Protein AF-A0A485B9C6-F1 (afdb_monomer)

Organism: Kluyvera cryocrescens (NCBI:txid580)

Secondary structure (DSSP, 8-state):
-PPBPTTS-BPPHHHHHT-HHHHHHHHHHHHHHHHHHT-SS--HHHHHHHHHHHHHH-B-TTS-BS--

Structure (mmCIF, N/CA/C/O backbone):
data_AF-A0A485B9C6-F1
#
_entry.id   AF-A0A485B9C6-F1
#
loop_
_atom_site.group_PDB
_atom_site.id
_atom_site.type_symbol
_atom_site.label_atom_id
_atom_site.label_alt_id
_atom_site.label_comp_id
_atom_site.label_asym_id
_atom_site.label_entity_id
_atom_site.label_seq_id
_atom_site.pdbx_PDB_ins_code
_atom_site.Cartn_x
_atom_site.Cartn_y
_atom_site.Cartn_z
_atom_site.occupancy
_atom_site.B_iso_or_equiv
_atom_site.auth_seq_id
_atom_site.auth_comp_id
_atom_site.auth_asym_id
_atom_site.auth_atom_id
_atom_site.pdbx_PDB_model_num
ATOM 1 N N . MET A 1 1 ? 8.839 9.218 -6.007 1.00 49.69 1 MET A N 1
ATOM 2 C CA . MET A 1 1 ? 9.755 8.065 -5.901 1.00 49.69 1 MET A CA 1
ATOM 3 C C . MET A 1 1 ? 10.145 7.733 -7.333 1.00 49.69 1 MET A C 1
ATOM 5 O O . MET A 1 1 ? 9.228 7.622 -8.132 1.00 49.69 1 MET A O 1
ATOM 9 N N . LEU A 1 2 ? 11.430 7.729 -7.698 1.00 53.75 2 LEU A N 1
ATOM 10 C CA . LEU A 1 2 ? 11.852 7.396 -9.067 1.00 53.75 2 LEU A CA 1
ATOM 11 C C . LEU A 1 2 ? 12.113 5.892 -9.130 1.00 53.75 2 LEU A C 1
ATOM 13 O O . LEU A 1 2 ? 12.936 5.390 -8.363 1.00 53.75 2 LEU A O 1
ATOM 17 N N . GLU A 1 3 ? 11.398 5.179 -10.000 1.00 62.84 3 GLU A N 1
ATOM 18 C CA . GLU A 1 3 ? 11.712 3.781 -10.280 1.00 62.84 3 GLU A CA 1
ATOM 19 C C . GLU A 1 3 ? 12.940 3.678 -11.188 1.00 62.84 3 GLU A C 1
ATOM 21 O O . GLU A 1 3 ? 13.158 4.485 -12.099 1.00 62.84 3 GLU A O 1
ATOM 26 N N . MET A 1 4 ? 13.759 2.663 -10.926 1.00 60.94 4 MET A N 1
ATOM 27 C CA . MET A 1 4 ? 14.939 2.354 -11.720 1.00 60.94 4 MET A CA 1
ATOM 28 C C . MET A 1 4 ? 14.590 1.266 -12.728 1.00 60.94 4 MET A C 1
ATOM 30 O O . MET A 1 4 ? 14.043 0.224 -12.377 1.00 60.94 4 MET A O 1
ATOM 34 N N . THR A 1 5 ? 14.971 1.473 -13.984 1.00 64.62 5 THR A N 1
ATOM 35 C CA . THR A 1 5 ? 1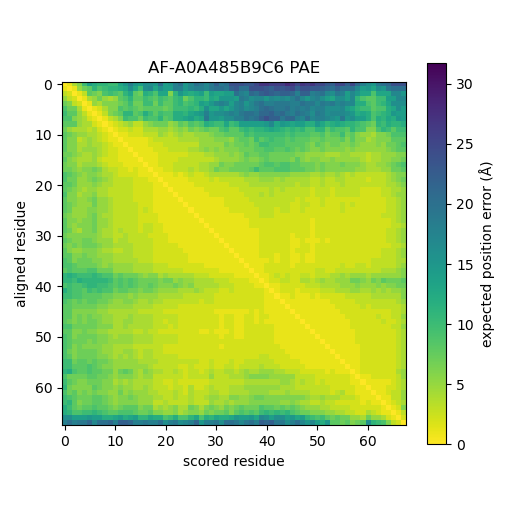4.911 0.412 -14.995 1.00 64.62 5 THR A CA 1
ATOM 36 C C . THR A 1 5 ? 15.839 -0.746 -14.617 1.00 64.62 5 THR A C 1
ATOM 38 O O . THR A 1 5 ? 16.863 -0.549 -13.957 1.00 64.62 5 THR A O 1
ATOM 41 N N . GLN A 1 6 ? 15.577 -1.949 -15.142 1.00 64.75 6 GLN A N 1
ATOM 42 C CA . GLN A 1 6 ? 16.523 -3.076 -15.044 1.00 64.75 6 GLN A CA 1
ATOM 43 C C . GLN A 1 6 ? 17.923 -2.742 -15.606 1.00 64.75 6 GLN A C 1
ATOM 45 O O . GLN A 1 6 ? 18.901 -3.398 -15.261 1.00 64.75 6 GLN A O 1
ATOM 50 N N . ALA A 1 7 ? 18.036 -1.700 -16.440 1.00 73.06 7 ALA A N 1
ATOM 51 C CA . ALA A 1 7 ? 19.291 -1.191 -16.990 1.00 73.06 7 ALA A CA 1
ATOM 52 C C . ALA A 1 7 ? 20.057 -0.238 -16.045 1.00 73.06 7 ALA A C 1
ATOM 54 O O . ALA A 1 7 ? 21.091 0.300 -16.436 1.00 73.06 7 ALA A O 1
ATOM 55 N N . GLY A 1 8 ? 19.571 -0.005 -14.820 1.00 76.50 8 GLY A N 1
ATOM 56 C CA . GLY A 1 8 ? 20.259 0.809 -13.814 1.00 76.50 8 GLY A CA 1
ATOM 57 C C . GLY A 1 8 ? 20.195 2.320 -14.057 1.00 76.50 8 GLY A C 1
ATOM 58 O O . GLY A 1 8 ? 20.984 3.058 -13.471 1.00 76.50 8 GLY A O 1
ATOM 59 N N . ARG A 1 9 ? 19.268 2.787 -14.905 1.00 84.56 9 ARG A N 1
ATOM 60 C CA . ARG A 1 9 ? 18.950 4.216 -15.070 1.00 84.56 9 ARG A CA 1
ATOM 61 C C . ARG A 1 9 ? 17.583 4.553 -14.489 1.00 84.56 9 ARG A C 1
ATOM 63 O O . ARG A 1 9 ? 16.678 3.715 -14.547 1.00 84.56 9 ARG A O 1
ATOM 70 N N . GLU A 1 10 ? 17.437 5.788 -14.027 1.00 82.31 10 GLU A N 1
ATOM 71 C CA . GLU A 1 10 ? 16.143 6.355 -13.643 1.00 82.31 10 GLU A CA 1
ATOM 72 C C . GLU A 1 10 ? 15.199 6.407 -14.853 1.00 82.31 10 GLU A C 1
ATOM 74 O O . GLU A 1 10 ? 15.618 6.646 -15.998 1.00 82.31 10 GLU A O 1
ATOM 79 N N . MET A 1 11 ? 13.921 6.139 -14.593 1.00 83.69 11 MET A N 1
ATOM 80 C CA . MET A 1 11 ? 12.841 6.368 -15.548 1.00 83.69 11 MET A CA 1
ATOM 81 C C . MET A 1 11 ? 12.426 7.838 -15.524 1.00 83.69 11 MET A C 1
ATOM 83 O O . MET A 1 11 ? 12.397 8.476 -14.473 1.00 83.69 11 MET A O 1
ATOM 87 N N . THR A 1 12 ? 12.094 8.374 -16.693 1.00 88.25 12 THR A N 1
ATOM 88 C CA . THR A 1 12 ? 11.477 9.701 -16.810 1.00 88.25 12 THR A CA 1
ATOM 89 C C . THR A 1 12 ? 10.014 9.665 -16.358 1.00 88.25 12 THR A C 1
ATOM 91 O O . THR A 1 12 ? 9.381 8.611 -16.370 1.00 88.25 12 THR A O 1
ATOM 94 N N . ASP A 1 13 ? 9.437 10.822 -16.024 1.00 84.88 13 ASP A N 1
ATOM 95 C CA . ASP A 1 13 ? 8.020 10.923 -15.636 1.00 84.88 13 ASP A CA 1
ATOM 96 C C . ASP A 1 13 ? 7.062 10.373 -16.707 1.00 84.88 13 ASP A C 1
ATOM 98 O O . ASP A 1 13 ? 6.014 9.815 -16.385 1.00 84.88 13 ASP A O 1
ATOM 102 N N . GLU A 1 14 ? 7.405 10.532 -17.986 1.00 88.31 14 GLU A N 1
ATOM 103 C CA . GLU A 1 14 ? 6.623 9.997 -19.105 1.00 88.31 14 GLU A CA 1
ATOM 104 C C . GLU A 1 14 ? 6.677 8.467 -19.143 1.00 88.31 14 GLU A C 1
ATOM 106 O O . GLU A 1 14 ? 5.651 7.823 -19.339 1.00 88.31 14 GLU A O 1
ATOM 111 N N . GLU A 1 15 ? 7.851 7.881 -18.898 1.00 87.25 15 GLU A N 1
ATOM 112 C CA . GLU A 1 15 ? 8.023 6.429 -18.822 1.00 87.25 15 GLU A CA 1
ATOM 113 C C . GLU A 1 15 ? 7.312 5.837 -17.598 1.00 87.25 15 GLU A C 1
ATOM 115 O O . GLU A 1 15 ? 6.698 4.778 -17.707 1.00 87.25 15 GLU A O 1
ATOM 120 N N . LEU A 1 16 ? 7.349 6.525 -16.451 1.00 84.88 16 LEU A N 1
ATOM 121 C CA . LEU A 1 16 ? 6.656 6.100 -15.231 1.00 84.88 16 LEU A CA 1
ATOM 122 C C . LEU A 1 16 ? 5.137 6.059 -15.426 1.00 84.88 16 LEU A C 1
ATOM 124 O O . LEU A 1 16 ? 4.502 5.087 -15.035 1.00 84.88 16 LEU A O 1
ATOM 128 N N . LYS A 1 17 ? 4.558 7.062 -16.098 1.00 83.56 17 LYS A N 1
ATOM 129 C CA . LYS A 1 17 ? 3.115 7.099 -16.410 1.00 83.56 17 LYS A CA 1
ATOM 130 C C . LYS A 1 17 ? 2.649 5.977 -17.336 1.00 83.56 17 LYS A C 1
ATOM 132 O O . LYS A 1 17 ? 1.454 5.731 -17.421 1.00 83.56 17 LYS A O 1
ATOM 137 N N . LEU A 1 18 ? 3.567 5.353 -18.071 1.00 87.50 18 LEU A N 1
ATOM 138 C CA . LEU A 1 18 ? 3.271 4.245 -18.979 1.00 87.50 18 LEU A CA 1
ATOM 139 C C . LEU A 1 18 ? 3.571 2.878 -18.352 1.00 87.50 18 LEU A C 1
ATOM 141 O O . LEU A 1 18 ? 3.331 1.863 -19.003 1.00 87.50 18 LEU A O 1
ATOM 145 N N . ASN A 1 19 ? 4.119 2.835 -17.133 1.00 87.12 19 ASN A N 1
ATOM 146 C CA . ASN A 1 19 ? 4.435 1.594 -16.440 1.00 87.12 19 ASN A CA 1
ATOM 147 C C . ASN A 1 19 ? 3.202 1.096 -15.658 1.00 87.12 19 ASN A C 1
ATOM 149 O O . ASN A 1 19 ? 2.826 1.732 -14.671 1.00 87.12 19 ASN A O 1
ATOM 153 N N . PRO A 1 20 ? 2.602 -0.054 -16.027 1.00 87.88 20 PRO A N 1
ATOM 154 C CA . PRO A 1 20 ? 1.409 -0.563 -15.350 1.00 87.88 20 PRO A CA 1
ATOM 155 C C . PRO A 1 20 ? 1.612 -0.842 -13.856 1.00 87.88 20 PRO A C 1
ATOM 157 O O . PRO A 1 20 ? 0.681 -0.668 -13.078 1.00 87.88 20 PRO A O 1
ATOM 160 N N . ALA A 1 21 ? 2.820 -1.242 -13.440 1.00 86.19 21 ALA A N 1
ATOM 161 C CA . ALA A 1 21 ? 3.123 -1.471 -12.026 1.00 86.19 21 ALA A CA 1
ATOM 162 C C . ALA A 1 21 ? 3.082 -0.165 -11.215 1.00 86.19 21 ALA A C 1
ATOM 164 O O . ALA A 1 21 ? 2.578 -0.151 -10.096 1.00 86.19 21 ALA A O 1
ATOM 165 N N . VAL A 1 22 ? 3.536 0.944 -11.810 1.00 88.75 22 VAL A N 1
ATOM 166 C CA . VAL A 1 22 ? 3.489 2.278 -11.190 1.00 88.75 22 VAL A CA 1
ATOM 167 C C . VAL A 1 22 ? 2.054 2.780 -11.091 1.00 88.75 22 VAL A C 1
ATOM 169 O O . VAL A 1 22 ? 1.664 3.306 -10.053 1.00 88.75 22 VAL A O 1
ATOM 172 N N . GLU A 1 23 ? 1.259 2.611 -12.151 1.00 89.50 23 GLU A N 1
ATOM 173 C CA . GLU A 1 23 ? -0.162 2.979 -12.144 1.00 89.50 23 GLU A CA 1
ATOM 174 C C . GLU A 1 23 ? -0.919 2.212 -11.052 1.00 89.50 23 GLU A C 1
ATOM 176 O O . GLU A 1 23 ? -1.589 2.820 -10.219 1.00 89.50 23 GLU A O 1
ATOM 181 N N . GLN A 1 24 ? -0.720 0.894 -10.983 1.00 90.25 24 GLN A N 1
ATOM 182 C CA . GLN A 1 24 ? -1.327 0.048 -9.961 1.00 90.25 24 GLN A CA 1
ATOM 183 C C . GLN A 1 24 ? -0.861 0.418 -8.544 1.00 90.25 24 GLN A C 1
ATOM 185 O O . GLN A 1 24 ? -1.675 0.474 -7.620 1.00 90.25 24 GLN A O 1
ATOM 190 N N . GLU A 1 25 ? 0.431 0.699 -8.351 1.00 92.00 25 GLU A N 1
ATOM 191 C CA . GLU A 1 25 ? 0.946 1.165 -7.062 1.00 92.00 25 GLU A CA 1
ATOM 192 C C . GLU A 1 25 ? 0.296 2.495 -6.658 1.00 92.00 25 GLU A C 1
ATOM 194 O O . GLU A 1 25 ? -0.104 2.657 -5.502 1.00 92.00 25 GLU A O 1
ATOM 199 N N . TRP A 1 26 ? 0.158 3.441 -7.589 1.00 92.81 26 TRP A N 1
ATOM 200 C CA . TRP A 1 26 ? -0.501 4.717 -7.322 1.00 92.81 26 TRP A CA 1
ATOM 201 C C . TRP A 1 26 ? -1.968 4.539 -6.955 1.00 92.81 26 TRP A C 1
ATOM 203 O O . TRP A 1 26 ? -2.404 5.153 -5.981 1.00 92.81 26 TRP A O 1
ATOM 213 N N . ASP A 1 27 ? -2.712 3.697 -7.667 1.00 93.62 27 ASP A N 1
ATOM 214 C CA . ASP A 1 27 ? -4.115 3.422 -7.356 1.00 93.62 27 ASP A CA 1
ATOM 215 C C . ASP A 1 27 ? -4.278 2.888 -5.927 1.00 93.62 27 ASP A C 1
ATOM 217 O O . ASP A 1 27 ? -5.072 3.432 -5.150 1.00 93.62 27 ASP A O 1
ATOM 221 N N . ILE A 1 28 ? -3.456 1.906 -5.541 1.00 94.75 28 ILE A N 1
ATOM 222 C CA . ILE A 1 28 ? -3.464 1.319 -4.193 1.00 94.75 28 ILE A CA 1
ATOM 223 C C . ILE A 1 28 ? -3.067 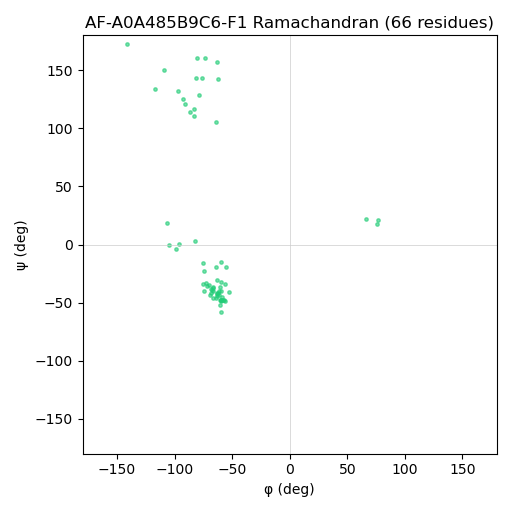2.362 -3.139 1.00 94.75 28 ILE A C 1
ATOM 225 O O . ILE A 1 28 ? -3.728 2.492 -2.105 1.00 94.75 28 ILE A O 1
ATOM 229 N N . GLN A 1 29 ? -2.005 3.138 -3.378 1.00 95.81 29 GLN A N 1
ATOM 230 C CA . GLN A 1 29 ? -1.568 4.177 -2.440 1.00 95.81 29 GLN A CA 1
ATOM 231 C C . GLN A 1 29 ? -2.642 5.254 -2.245 1.00 95.81 29 GLN A C 1
ATOM 233 O O . GLN A 1 29 ? -2.878 5.685 -1.114 1.00 95.81 29 GLN A O 1
ATOM 238 N N . TRP A 1 30 ? -3.314 5.676 -3.319 1.00 97.44 30 TRP A N 1
ATOM 239 C CA . TRP A 1 30 ? -4.398 6.654 -3.249 1.00 97.44 30 TRP A CA 1
ATOM 240 C C . TRP A 1 30 ? -5.640 6.107 -2.556 1.00 97.44 30 TRP A C 1
ATOM 242 O O . TRP A 1 30 ? -6.294 6.847 -1.821 1.00 97.44 30 TRP A O 1
ATOM 252 N N . GLU A 1 31 ? -5.985 4.840 -2.767 1.00 97.50 31 GLU A N 1
ATOM 253 C CA . GLU A 1 31 ? -7.060 4.176 -2.033 1.00 97.50 31 GLU A CA 1
ATOM 254 C C . GLU A 1 31 ? -6.775 4.149 -0.526 1.00 97.50 31 GLU A C 1
ATOM 256 O O . GLU A 1 31 ? -7.576 4.671 0.251 1.00 97.50 3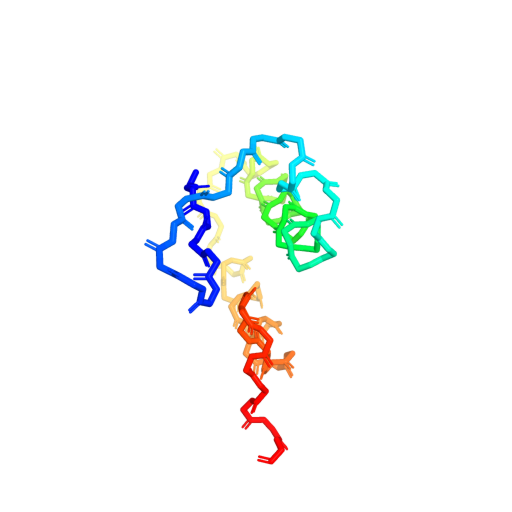1 GLU A O 1
ATOM 261 N N . ILE A 1 32 ? -5.592 3.672 -0.122 1.00 97.19 32 ILE A N 1
ATOM 262 C CA . ILE A 1 32 ? -5.153 3.668 1.281 1.00 97.19 32 ILE A CA 1
ATOM 263 C C . ILE A 1 32 ? -5.171 5.085 1.862 1.00 97.19 32 ILE A C 1
ATOM 265 O O . ILE A 1 32 ? -5.695 5.304 2.954 1.00 97.19 32 ILE A O 1
ATOM 269 N N . PHE A 1 33 ? -4.607 6.061 1.145 1.00 97.50 33 PHE A N 1
ATOM 270 C CA . PHE A 1 33 ? -4.557 7.445 1.604 1.00 97.50 33 PHE A CA 1
ATOM 271 C C . PHE A 1 33 ? -5.954 8.026 1.819 1.00 97.50 33 PHE A C 1
ATOM 273 O O . PHE A 1 33 ? -6.189 8.627 2.863 1.00 97.50 33 PHE A O 1
ATOM 280 N N . ARG A 1 34 ? -6.876 7.849 0.863 1.00 98.06 34 ARG A N 1
ATOM 281 C CA . ARG A 1 34 ? -8.249 8.364 0.976 1.00 98.06 34 ARG A CA 1
ATOM 282 C C . ARG A 1 34 ? -8.956 7.782 2.196 1.00 98.06 34 ARG A C 1
ATOM 284 O O . ARG A 1 34 ? -9.477 8.553 2.992 1.00 98.06 34 ARG A O 1
ATOM 291 N N . LEU A 1 35 ? -8.875 6.465 2.392 1.00 97.44 35 LEU A N 1
ATOM 292 C CA . LEU A 1 35 ? -9.466 5.797 3.555 1.00 97.44 35 LEU A CA 1
ATOM 293 C C . LEU A 1 35 ? -8.911 6.342 4.877 1.00 97.44 35 LEU A C 1
ATOM 295 O O . LEU A 1 35 ? -9.670 6.631 5.794 1.00 97.44 35 LEU A O 1
ATOM 299 N N . LEU A 1 36 ? -7.590 6.523 4.973 1.00 97.31 36 LEU A N 1
ATOM 300 C CA . LEU A 1 36 ? -6.959 7.066 6.180 1.00 97.31 36 LEU A CA 1
ATOM 301 C C . LEU A 1 36 ? -7.264 8.557 6.396 1.00 97.31 36 LEU A C 1
ATOM 303 O O . LEU A 1 36 ? -7.363 8.994 7.539 1.00 97.31 36 LEU A O 1
ATOM 307 N N . ALA A 1 37 ? -7.379 9.339 5.321 1.00 96.94 37 ALA A N 1
ATOM 308 C CA . ALA A 1 37 ? -7.654 10.775 5.376 1.00 96.94 37 ALA A CA 1
ATOM 309 C C . ALA A 1 37 ? -9.112 11.094 5.740 1.00 96.94 37 ALA A C 1
ATOM 311 O O . ALA A 1 37 ? -9.389 12.190 6.226 1.00 96.94 37 ALA A O 1
ATOM 312 N N . GLU A 1 38 ? -10.034 10.158 5.512 1.00 97.19 38 GLU A N 1
ATOM 313 C CA . GLU A 1 38 ? -11.439 10.270 5.916 1.00 97.19 38 GLU A CA 1
ATOM 314 C C . GLU A 1 38 ? -11.648 10.052 7.425 1.00 97.19 38 GLU A C 1
ATOM 316 O O . GLU A 1 38 ? -12.690 10.435 7.961 1.00 97.19 38 GLU A O 1
ATOM 321 N N . CYS A 1 39 ? -10.670 9.485 8.139 1.00 96.88 39 CYS A N 1
ATOM 322 C CA . CYS A 1 39 ? -10.745 9.317 9.587 1.00 96.88 39 CYS A CA 1
ATOM 323 C C . CYS A 1 39 ? -10.424 10.629 10.328 1.00 96.88 39 CYS A C 1
ATOM 325 O O . CYS A 1 39 ? -9.368 11.228 10.125 1.00 96.88 39 CYS A O 1
ATOM 327 N N . GLU A 1 40 ? -11.294 11.045 11.256 1.00 94.81 40 GLU A N 1
ATOM 328 C CA . GLU A 1 40 ? -11.059 12.222 12.117 1.00 94.81 40 GLU A CA 1
ATOM 329 C C . GLU A 1 40 ? -9.834 12.050 13.034 1.00 94.81 40 GLU A C 1
ATOM 331 O O . GLU A 1 40 ? -9.142 13.013 13.370 1.00 94.81 40 GLU A O 1
ATOM 336 N N . GLU A 1 41 ? -9.547 10.808 13.421 1.00 96.25 41 GLU A N 1
ATOM 337 C CA . GLU A 1 41 ? -8.387 10.415 14.208 1.00 96.25 41 GLU A CA 1
ATOM 338 C C . GLU A 1 41 ? -7.817 9.082 13.716 1.00 96.25 41 GLU A C 1
ATOM 340 O O . GLU A 1 41 ? -8.383 8.406 12.861 1.00 96.25 41 GLU A O 1
ATOM 345 N N . ARG A 1 42 ? -6.662 8.683 14.253 1.00 94.88 42 ARG A N 1
ATOM 346 C CA . ARG A 1 42 ? -6.001 7.440 13.850 1.00 94.88 42 ARG A CA 1
ATOM 347 C C . ARG A 1 42 ? -6.851 6.213 14.211 1.00 94.88 42 ARG A C 1
ATOM 349 O O . ARG A 1 42 ? -6.823 5.766 15.356 1.00 94.88 42 ARG A O 1
ATOM 356 N N . ASP A 1 43 ? -7.478 5.600 13.212 1.00 97.81 43 ASP A N 1
ATOM 357 C CA . ASP A 1 43 ? -8.226 4.351 13.369 1.00 97.81 43 ASP A CA 1
ATOM 358 C C . ASP A 1 43 ? -7.295 3.122 13.317 1.00 97.81 43 ASP A C 1
ATOM 360 O O . ASP A 1 43 ? -6.707 2.770 12.291 1.00 97.81 43 ASP A O 1
ATOM 364 N N . ILE A 1 44 ? -7.134 2.458 14.463 1.00 97.88 44 ILE A N 1
ATOM 365 C CA . ILE A 1 44 ? -6.270 1.280 14.602 1.00 97.88 44 ILE A CA 1
ATOM 366 C C . ILE A 1 44 ? -6.867 0.035 13.936 1.00 97.88 44 ILE A C 1
ATOM 368 O O . ILE A 1 44 ? -6.103 -0.800 13.443 1.00 97.88 44 ILE A O 1
ATOM 372 N N . GLU A 1 45 ? -8.190 -0.114 13.925 1.00 98.06 45 GLU A N 1
ATOM 373 C CA . GLU A 1 45 ? -8.840 -1.279 13.326 1.00 98.06 45 GLU A CA 1
ATOM 374 C C . GLU A 1 45 ? -8.801 -1.186 11.800 1.00 98.06 45 GLU A C 1
ATOM 376 O O . GLU A 1 45 ? -8.430 -2.168 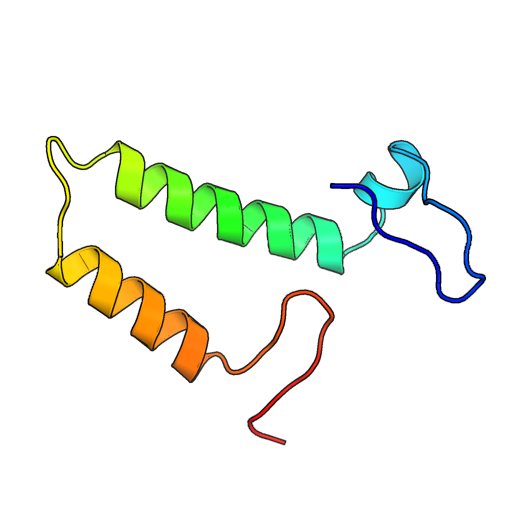11.154 1.00 98.06 45 GLU A O 1
ATOM 381 N N . LEU A 1 46 ? -9.010 0.008 11.235 1.00 98.00 46 LEU A N 1
ATOM 382 C CA . LEU A 1 46 ? -8.794 0.261 9.808 1.00 98.00 46 LEU A CA 1
ATOM 383 C C . LEU A 1 46 ? -7.361 -0.088 9.381 1.00 98.00 46 LEU A C 1
ATOM 385 O O . LEU A 1 46 ? -7.159 -0.833 8.425 1.00 98.00 46 LEU A O 1
ATOM 389 N N . ILE A 1 47 ? -6.349 0.386 10.119 1.00 97.88 47 ILE A N 1
ATOM 390 C CA . ILE A 1 47 ? -4.937 0.099 9.807 1.00 97.88 47 ILE A CA 1
ATOM 391 C C . ILE A 1 47 ? -4.650 -1.408 9.835 1.00 97.88 47 ILE A C 1
ATOM 393 O O . ILE A 1 47 ? -3.888 -1.918 9.009 1.00 97.88 47 ILE A O 1
ATOM 397 N N . LYS A 1 48 ? -5.224 -2.141 10.797 1.00 98.25 48 LYS A N 1
ATOM 398 C CA . LYS A 1 48 ? -5.070 -3.600 10.864 1.00 98.25 48 LYS A CA 1
ATOM 399 C C . LYS A 1 48 ? -5.753 -4.295 9.687 1.00 98.25 48 LYS A C 1
ATOM 401 O O . LYS A 1 48 ? -5.157 -5.245 9.184 1.00 98.25 48 LYS A O 1
ATOM 406 N N . GLY A 1 49 ? -6.933 -3.825 9.276 1.00 98.19 49 GLY A N 1
ATOM 407 C CA . GLY A 1 49 ? -7.667 -4.306 8.102 1.00 98.19 49 GLY A CA 1
ATOM 408 C C . GLY A 1 49 ? -6.851 -4.137 6.825 1.00 98.19 49 GLY A C 1
ATOM 409 O O . GLY A 1 49 ? -6.447 -5.131 6.237 1.00 98.19 49 GLY A O 1
ATOM 410 N N . LEU A 1 50 ? -6.440 -2.904 6.513 1.00 97.81 50 LEU A N 1
ATOM 411 C CA . LEU A 1 50 ? -5.594 -2.598 5.350 1.00 97.81 50 LEU A CA 1
ATOM 412 C C . LEU A 1 50 ? -4.319 -3.454 5.310 1.00 97.81 50 LEU A C 1
ATOM 414 O O . LEU A 1 50 ? -3.904 -3.950 4.265 1.00 97.81 50 LEU A O 1
ATOM 418 N N . ARG A 1 51 ? -3.679 -3.665 6.468 1.00 96.88 51 ARG A N 1
ATOM 419 C CA . ARG A 1 51 ? -2.494 -4.528 6.566 1.00 96.88 51 ARG A CA 1
ATOM 420 C C . ARG A 1 51 ? -2.816 -6.001 6.294 1.00 96.88 51 ARG A C 1
ATOM 422 O O . ARG A 1 51 ? -1.956 -6.708 5.768 1.00 96.88 51 ARG A O 1
ATOM 429 N N . ALA A 1 52 ? -3.974 -6.486 6.734 1.00 97.62 52 ALA A N 1
ATOM 430 C CA . ALA A 1 52 ? -4.413 -7.850 6.466 1.00 97.62 52 ALA A CA 1
ATOM 431 C C . ALA A 1 52 ? -4.680 -8.037 4.969 1.00 97.62 52 ALA A C 1
ATOM 433 O O . ALA A 1 52 ? -4.121 -8.970 4.400 1.00 97.62 52 ALA A O 1
ATOM 434 N N . ASP A 1 53 ? -5.386 -7.098 4.337 1.00 96.19 53 ASP A N 1
ATOM 435 C CA . ASP A 1 53 ? -5.710 -7.124 2.906 1.00 96.19 53 ASP A CA 1
ATOM 436 C C . ASP A 1 53 ? -4.440 -7.152 2.040 1.00 96.19 53 ASP A C 1
ATOM 438 O O . ASP A 1 53 ? -4.286 -8.018 1.182 1.00 96.19 53 ASP A O 1
ATOM 442 N N . LEU A 1 54 ? -3.458 -6.285 2.327 1.00 94.75 54 LEU A N 1
ATOM 443 C CA . LEU A 1 54 ? -2.163 -6.291 1.626 1.00 94.75 54 LEU A CA 1
ATOM 444 C C . LEU A 1 54 ? -1.413 -7.623 1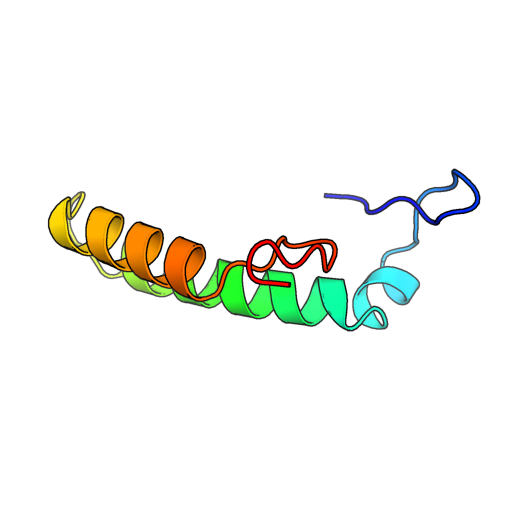.789 1.00 94.75 54 LEU A C 1
ATOM 446 O O . LEU A 1 54 ? -0.739 -8.095 0.873 1.00 94.75 54 LEU A O 1
ATOM 450 N N . ARG A 1 55 ? -1.509 -8.241 2.970 1.00 94.62 55 ARG A N 1
ATOM 451 C CA . ARG A 1 55 ? -0.852 -9.523 3.248 1.00 94.62 55 ARG A CA 1
ATOM 452 C C . ARG A 1 55 ? -1.571 -10.696 2.583 1.00 94.62 55 ARG A C 1
ATOM 454 O O . ARG A 1 55 ? -0.904 -11.653 2.196 1.00 94.62 55 ARG A O 1
ATOM 461 N N . GLU A 1 56 ? -2.892 -10.628 2.478 1.00 95.38 56 GLU A N 1
ATOM 462 C CA . GLU A 1 56 ? -3.721 -11.600 1.769 1.00 95.38 56 GLU A CA 1
ATOM 463 C C . GLU A 1 56 ? -3.556 -11.490 0.252 1.00 95.38 56 GLU A C 1
ATOM 465 O O . GLU A 1 56 ? -3.505 -12.521 -0.406 1.00 95.38 56 GLU A O 1
ATOM 470 N N . ALA A 1 57 ? -3.383 -10.288 -0.304 1.00 93.50 57 ALA A N 1
ATOM 471 C CA . ALA A 1 57 ? -3.019 -10.120 -1.711 1.00 93.50 57 ALA A CA 1
ATOM 472 C C . ALA A 1 57 ? -1.658 -10.769 -2.016 1.00 93.50 57 ALA A C 1
ATOM 474 O O . ALA A 1 57 ? -1.485 -11.427 -3.039 1.00 93.50 57 ALA A O 1
ATOM 475 N N . GLY A 1 58 ? -0.694 -10.624 -1.096 1.00 93.19 58 GLY A N 1
ATOM 476 C CA . GLY A 1 58 ? 0.577 -11.343 -1.160 1.00 93.19 58 GLY A CA 1
ATOM 477 C C . GLY A 1 58 ? 1.462 -10.947 -2.343 1.00 93.19 58 GLY A C 1
ATOM 478 O O . GLY A 1 58 ? 2.338 -11.719 -2.718 1.00 93.19 58 GLY A O 1
ATOM 479 N N . GLU A 1 59 ? 1.261 -9.764 -2.915 1.00 92.31 59 GLU A N 1
ATOM 480 C CA . GLU A 1 59 ? 2.029 -9.225 -4.037 1.00 92.31 59 GLU A CA 1
ATOM 481 C C . GLU A 1 59 ? 2.761 -7.947 -3.605 1.00 92.31 59 GLU A C 1
ATOM 483 O O . GLU A 1 59 ? 2.196 -7.089 -2.924 1.00 92.31 59 GLU A O 1
ATOM 488 N N . SER A 1 60 ? 4.048 -7.829 -3.940 1.00 90.06 60 SER A N 1
ATOM 489 C CA . SER A 1 60 ? 4.810 -6.600 -3.711 1.00 90.06 60 SER A CA 1
ATOM 490 C C . SER A 1 60 ? 4.531 -5.564 -4.800 1.00 90.06 60 SER A C 1
ATOM 492 O O . SER A 1 60 ? 4.152 -5.907 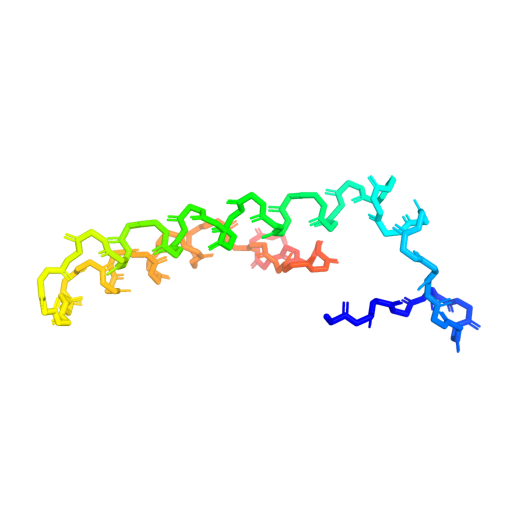-5.916 1.00 90.06 60 SER A O 1
ATOM 494 N N . ASN A 1 61 ? 4.830 -4.295 -4.520 1.00 86.69 61 ASN A N 1
ATOM 495 C CA . ASN A 1 61 ? 4.728 -3.206 -5.499 1.00 86.69 61 ASN A CA 1
ATOM 496 C C . ASN A 1 61 ? 5.607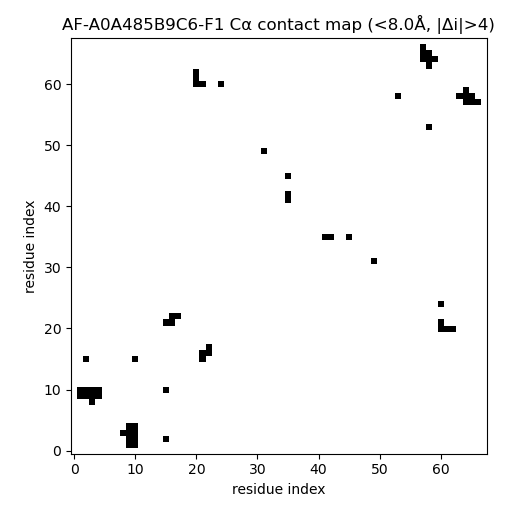 -3.394 -6.755 1.00 86.69 61 ASN A C 1
ATOM 498 O O . ASN A 1 61 ? 5.389 -2.734 -7.759 1.00 86.69 61 ASN A O 1
ATOM 502 N N . ILE A 1 62 ? 6.574 -4.315 -6.715 1.00 85.69 62 ILE A N 1
ATOM 503 C CA . ILE A 1 62 ? 7.433 -4.679 -7.851 1.00 85.69 62 ILE A CA 1
ATOM 504 C C . ILE A 1 62 ? 7.073 -6.052 -8.453 1.00 85.69 62 ILE A C 1
ATOM 506 O O . ILE A 1 62 ? 7.898 -6.662 -9.134 1.00 85.69 62 ILE A O 1
ATOM 510 N N . GLY A 1 63 ? 5.869 -6.566 -8.176 1.00 84.19 63 GLY A N 1
ATOM 511 C CA . GLY A 1 63 ? 5.331 -7.794 -8.774 1.00 84.19 63 GLY A CA 1
ATOM 512 C C . GLY A 1 63 ? 5.902 -9.100 -8.210 1.00 84.19 63 GLY A C 1
ATOM 513 O O . GLY A 1 63 ? 5.853 -10.135 -8.875 1.00 84.19 63 GLY A O 1
ATOM 514 N N . ILE A 1 64 ? 6.480 -9.089 -7.001 1.00 87.75 64 ILE A N 1
ATOM 515 C CA . ILE A 1 64 ? 6.895 -10.328 -6.324 1.00 87.75 64 ILE A CA 1
ATOM 516 C C . ILE A 1 64 ? 5.681 -10.917 -5.614 1.00 87.75 64 ILE A C 1
ATOM 518 O O . ILE A 1 64 ? 5.177 -10.323 -4.663 1.00 87.75 64 ILE A O 1
ATOM 522 N N . ASN A 1 65 ? 5.257 -12.106 -6.037 1.00 91.19 65 ASN A N 1
ATOM 523 C CA . ASN A 1 65 ? 4.178 -12.845 -5.396 1.00 91.19 65 ASN A CA 1
ATOM 524 C C . ASN A 1 65 ? 4.736 -13.815 -4.337 1.00 91.19 65 ASN A C 1
ATOM 526 O O . ASN A 1 65 ? 5.606 -14.633 -4.627 1.00 91.19 65 ASN A O 1
ATOM 530 N N . PHE A 1 66 ? 4.240 -13.716 -3.106 1.00 84.56 66 PHE A N 1
ATOM 531 C CA . PHE A 1 66 ? 4.648 -14.525 -1.953 1.00 84.56 66 PHE A CA 1
ATOM 532 C C . PHE A 1 66 ? 3.743 -15.744 -1.705 1.00 84.56 66 PHE A C 1
ATOM 534 O O . PHE A 1 66 ? 3.963 -16.479 -0.741 1.00 84.56 66 PHE A O 1
ATOM 541 N N . GLN A 1 67 ? 2.716 -15.943 -2.533 1.00 77.38 67 GLN A N 1
ATOM 542 C CA . GLN A 1 67 ? 1.786 -17.077 -2.483 1.00 77.38 67 GLN A CA 1
ATOM 543 C C . GLN 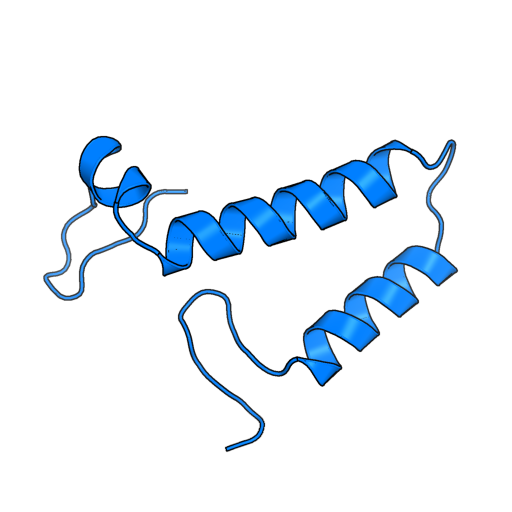A 1 67 ? 2.037 -18.119 -3.587 1.00 77.38 67 GLN A C 1
ATOM 545 O O . GLN A 1 67 ? 1.318 -19.119 -3.642 1.00 77.38 67 GLN A O 1
ATOM 550 N N . GLN A 1 68 ? 3.035 -17.894 -4.450 1.00 57.75 68 GLN A N 1
ATOM 551 C CA . GLN A 1 68 ? 3.475 -18.820 -5.501 1.00 57.75 68 GLN A CA 1
ATOM 552 C C . GLN A 1 68 ? 4.633 -19.716 -5.054 1.00 57.75 68 GLN A C 1
ATOM 554 O O . GLN A 1 68 ? 5.494 -19.246 -4.275 1.00 57.75 68 GLN A O 1
#

Mean predicted aligned error: 5.27 Å

Nearest PDB structures (foldseek):
  8d0b-assembly1_E  TM=5.378E-01  e=6.788E+00  Homo sapiens

Solvent-accessible surface area (backbone atoms only — not comparable to full-atom values): 4222 Å² total; per-residue (Å²): 137,80,57,65,44,98,84,77,43,76,53,51,74,71,55,46,76,70,33,67,56,52,53,52,44,49,52,53,51,49,51,55,47,50,62,59,67,72,42,96,57,92,56,66,65,59,54,52,47,57,53,48,52,52,58,68,68,28,56,46,80,86,72,51,60,74,82,114

Sequence (68 aa):
MLEM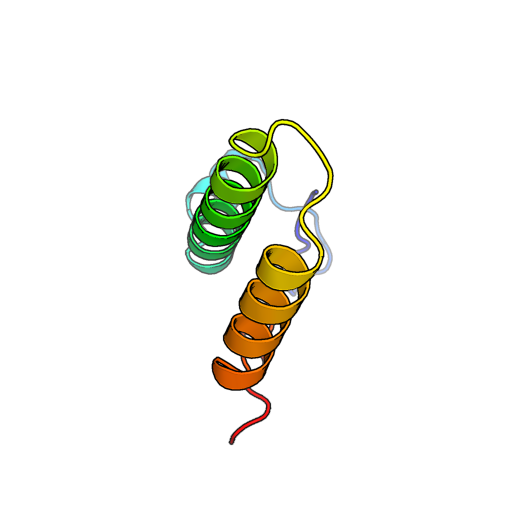TQAGREMTDEELKLNPAVEQEWDIQWEIFRLLAECEERDIELIKGLRADLREAGESNIGINFQQ

Foldseek 3Di:
DFDADPVRDTDDPVRLVVDVLSVVVVVLVVVLVVVCVPDPDGDPVSVVVNVVVVVVQQADSVGDRPVD

pLDDT: mean 88.28, std 11.57, range [49.69, 98.25]

Radius of gyration: 14.77 Å; Cα contacts (8 Å, |Δi|>4): 32; chains: 1; bounding box: 32×31×34 Å

InterPro domains:
  IPR007338 Protein of unknown function DUF416 [PF04222] (3-65)
  IPR023381 YP001051499.1-like domain superfamily [G3DSA:1.20.1590.10] (1-65)